Protein AF-A0A936MLE7-F1 (afdb_monomer_lite)

pLDDT: mean 77.62, std 16.73, range [38.31, 95.5]

Radius of gyration: 19.29 Å; chains: 1; bounding box: 48×54×41 Å

Foldseek 3Di:
DDDPPPPPPVLVVVLVVQVVVCVVPQQDQAEDEDDDWDDDPPDTDDPRVVVRVCQSVVDDSVVQGRWYWYDPVSCVVCPPFFDWDDDVHTITTDGTDDPPQPDDPNHRDDPPPCPVVVVVVVVVVVVCVVVVPPPPDD

Sequence (138 aa):
MPTNQVIPDQTSQLAYCALAIKALAPDRPMALTTGRGEIKGKLLVGAVIDRAANLVIECDVDEFRGRLVIDETSAHLLDGRFDIGRVGTVYTLKGARDAGLRTLLGKPTAFVGRDAELRGLENTCANASMNMWQPRFW

Structure (mmCIF, N/CA/C/O backbone):
data_AF-A0A936MLE7-F1
#
_entry.id   AF-A0A936MLE7-F1
#
loop_
_atom_site.group_PDB
_atom_site.id
_atom_site.type_symbol
_atom_site.label_atom_id
_atom_site.label_alt_id
_atom_site.label_comp_id
_atom_site.label_asym_id
_atom_site.label_entity_id
_atom_site.label_seq_id
_atom_site.pdbx_PDB_ins_code
_atom_site.Cartn_x
_atom_site.Cartn_y
_atom_site.Cartn_z
_atom_site.occupancy
_atom_site.B_iso_or_equiv
_atom_site.auth_seq_id
_atom_site.auth_comp_id
_atom_site.auth_asym_id
_atom_site.auth_atom_id
_atom_site.pdbx_PDB_model_num
ATOM 1 N N . MET A 1 1 ? -25.819 13.099 24.685 1.00 40.09 1 MET A N 1
ATOM 2 C CA . MET A 1 1 ? -25.027 11.851 24.651 1.00 40.09 1 MET A CA 1
ATOM 3 C C . MET A 1 1 ? -23.921 12.042 23.625 1.00 40.09 1 MET A C 1
ATOM 5 O O . MET A 1 1 ? -24.279 12.283 22.478 1.00 40.09 1 MET A O 1
ATOM 9 N N . PRO A 1 2 ? -22.624 12.044 23.977 1.00 42.38 2 PRO A N 1
ATOM 10 C CA . PRO A 1 2 ? -21.586 12.111 22.957 1.00 42.38 2 PRO A CA 1
ATOM 11 C C . PRO A 1 2 ? -21.586 10.788 22.178 1.00 42.38 2 PRO A C 1
ATOM 13 O O . PRO A 1 2 ? -21.405 9.716 22.751 1.00 42.38 2 PRO A O 1
ATOM 16 N N . THR A 1 3 ? -21.858 10.858 20.877 1.00 45.94 3 THR A N 1
ATOM 17 C CA . THR A 1 3 ? -21.672 9.752 19.932 1.00 45.94 3 THR A CA 1
ATOM 18 C C . THR A 1 3 ? -20.205 9.353 19.954 1.00 45.94 3 THR A C 1
ATOM 20 O O . THR A 1 3 ? -19.347 10.173 19.635 1.00 45.94 3 THR A O 1
ATOM 23 N N . ASN A 1 4 ? -19.923 8.109 20.342 1.00 47.47 4 ASN A N 1
ATOM 24 C CA . ASN A 1 4 ? -18.607 7.493 20.230 1.00 47.47 4 ASN A CA 1
ATOM 25 C C . ASN A 1 4 ? -18.206 7.465 18.745 1.00 47.47 4 ASN A C 1
ATOM 27 O O . ASN A 1 4 ? -18.542 6.525 18.025 1.00 47.47 4 ASN A O 1
ATOM 31 N N . GLN A 1 5 ? -17.581 8.538 18.257 1.00 50.91 5 GLN A N 1
ATOM 32 C CA . GLN A 1 5 ? -17.039 8.584 16.908 1.00 50.91 5 GLN A CA 1
ATOM 33 C C . GLN A 1 5 ? -15.829 7.659 16.884 1.00 50.91 5 GLN A C 1
ATOM 35 O O . GLN A 1 5 ? -14.749 8.005 17.356 1.00 50.91 5 GLN A O 1
ATOM 40 N N . VAL A 1 6 ? -16.034 6.453 16.360 1.00 54.62 6 VAL A N 1
ATOM 41 C CA . VAL A 1 6 ? -14.936 5.557 16.016 1.00 54.62 6 VAL A CA 1
ATOM 42 C C . VAL A 1 6 ? -14.147 6.264 14.922 1.00 54.62 6 VAL A C 1
A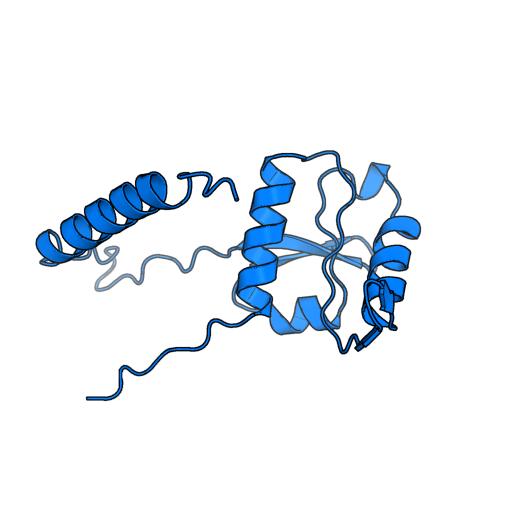TOM 44 O O . VAL A 1 6 ? -14.619 6.369 13.792 1.00 54.62 6 VAL A O 1
ATOM 47 N N . ILE A 1 7 ? -12.981 6.808 15.272 1.00 51.75 7 ILE A N 1
ATOM 48 C CA . ILE A 1 7 ? -12.044 7.361 14.295 1.00 51.75 7 ILE A CA 1
ATOM 49 C C . ILE A 1 7 ? -11.656 6.191 13.381 1.00 51.75 7 ILE A C 1
ATOM 51 O O . ILE A 1 7 ? -11.111 5.203 13.885 1.00 51.75 7 ILE A O 1
ATOM 55 N N . PRO A 1 8 ? -11.977 6.242 12.076 1.00 65.88 8 PRO A N 1
ATOM 56 C CA . PRO A 1 8 ? -11.622 5.170 11.164 1.00 65.88 8 PRO A CA 1
ATOM 57 C C . PRO A 1 8 ? -10.108 4.995 11.159 1.00 65.88 8 PRO A C 1
ATOM 59 O O . PRO A 1 8 ? -9.362 5.976 11.140 1.00 65.88 8 PRO A O 1
ATOM 62 N N . ASP A 1 9 ? -9.654 3.745 11.164 1.00 85.50 9 ASP A N 1
ATOM 63 C CA . ASP A 1 9 ? -8.245 3.448 10.942 1.00 85.50 9 ASP A CA 1
ATOM 64 C C . ASP A 1 9 ? -7.832 3.994 9.567 1.00 85.50 9 ASP A C 1
ATOM 66 O O . ASP A 1 9 ? -8.248 3.483 8.522 1.00 85.50 9 ASP A O 1
ATOM 70 N N . GLN A 1 10 ? -7.029 5.060 9.583 1.00 87.31 10 GLN A N 1
ATOM 71 C CA . GLN A 1 10 ? -6.629 5.791 8.383 1.00 87.31 10 GLN A CA 1
ATOM 72 C C . GLN A 1 10 ? -5.877 4.899 7.395 1.00 87.31 10 GLN A C 1
ATOM 74 O O . GLN A 1 10 ? -6.026 5.071 6.186 1.00 87.31 10 GLN A O 1
ATOM 79 N N . THR A 1 11 ? -5.124 3.915 7.891 1.00 90.25 11 THR A N 1
ATOM 80 C CA . THR A 1 11 ? -4.359 2.997 7.040 1.00 90.25 11 THR A CA 1
ATOM 81 C C . THR A 1 11 ? -5.293 2.066 6.277 1.00 90.25 11 THR A C 1
ATOM 83 O O . THR A 1 11 ? -5.171 1.924 5.061 1.00 90.25 11 THR A O 1
ATOM 86 N N . SER A 1 12 ? -6.296 1.504 6.963 1.00 91.31 12 SER A N 1
ATOM 87 C CA . SER A 1 12 ? -7.346 0.710 6.316 1.00 91.31 12 SER A CA 1
ATOM 88 C C . SER A 1 12 ? -8.115 1.533 5.279 1.00 91.31 12 SER A C 1
ATOM 90 O O . SER A 1 12 ? -8.355 1.056 4.171 1.00 91.31 12 SER A O 1
ATOM 92 N N . GLN A 1 13 ? -8.486 2.777 5.599 1.00 90.81 13 GLN A N 1
ATOM 93 C CA . GLN A 1 13 ? -9.214 3.632 4.659 1.00 90.81 13 GLN A CA 1
ATOM 94 C C . GLN A 1 13 ? -8.376 3.968 3.418 1.00 90.81 13 GLN A C 1
ATOM 96 O O . GLN A 1 13 ? -8.885 3.895 2.301 1.00 90.81 13 GLN A O 1
ATOM 101 N N . LEU A 1 14 ? -7.084 4.257 3.594 1.00 92.31 14 LEU A N 1
ATOM 102 C CA . LEU A 1 14 ? -6.147 4.457 2.490 1.00 92.31 14 LEU A CA 1
ATOM 103 C C . LEU A 1 14 ? -6.047 3.209 1.600 1.00 92.31 14 LEU A C 1
ATOM 105 O O . LEU A 1 14 ? -6.085 3.335 0.378 1.00 92.31 14 LEU A O 1
ATOM 109 N N . ALA A 1 15 ? -5.981 2.013 2.192 1.00 94.38 15 ALA A N 1
ATOM 110 C CA . ALA A 1 15 ? -5.937 0.750 1.457 1.00 94.38 15 ALA A CA 1
ATOM 111 C C . ALA A 1 15 ? -7.204 0.511 0.621 1.00 94.38 15 ALA A C 1
ATOM 113 O O . ALA A 1 15 ? -7.100 0.164 -0.556 1.00 94.38 15 ALA A O 1
ATOM 114 N N . TYR A 1 16 ? -8.394 0.760 1.178 1.00 93.50 16 TYR A N 1
ATOM 115 C CA . TYR A 1 16 ? -9.644 0.690 0.412 1.00 93.50 16 TYR A CA 1
ATOM 116 C C . TYR A 1 16 ? -9.672 1.693 -0.743 1.00 93.50 16 TYR A C 1
ATOM 118 O O . TYR A 1 16 ? -10.008 1.320 -1.867 1.00 93.50 16 TYR A O 1
ATOM 126 N N . CYS A 1 17 ? -9.277 2.945 -0.495 1.00 94.00 17 CYS A N 1
ATOM 127 C CA . CYS A 1 17 ? -9.190 3.962 -1.5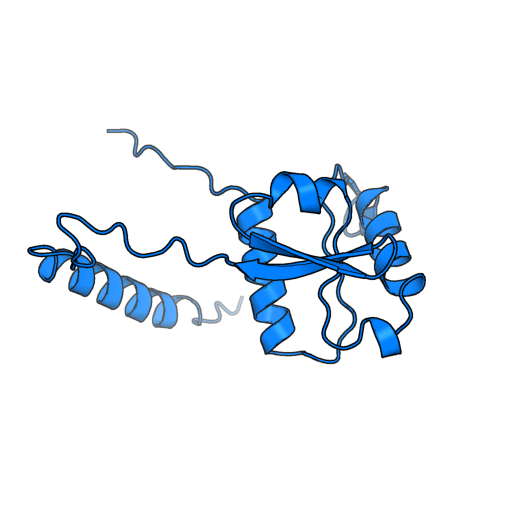40 1.00 94.00 17 CYS A CA 1
ATOM 128 C C . CYS A 1 17 ? -8.219 3.545 -2.651 1.00 94.00 17 CYS A C 1
ATOM 130 O O . CYS A 1 17 ? -8.561 3.627 -3.828 1.00 94.00 17 CYS A O 1
ATOM 132 N N . ALA A 1 18 ? -7.033 3.050 -2.298 1.00 93.88 18 ALA A N 1
ATOM 133 C CA . ALA A 1 18 ? -6.040 2.607 -3.269 1.00 93.88 18 ALA A CA 1
ATOM 134 C C . ALA A 1 18 ? -6.541 1.418 -4.108 1.00 93.88 18 ALA A C 1
ATOM 136 O O . ALA A 1 18 ? -6.368 1.410 -5.325 1.00 93.88 18 ALA A O 1
ATOM 137 N N . LEU A 1 19 ? -7.234 0.451 -3.494 1.00 94.00 19 LEU A N 1
ATOM 138 C CA . LEU A 1 19 ? -7.870 -0.659 -4.213 1.00 94.00 19 LEU A CA 1
ATOM 139 C C . LEU A 1 19 ? -8.965 -0.178 -5.175 1.00 94.00 19 LEU A C 1
ATOM 141 O O . LEU A 1 19 ? -9.043 -0.665 -6.303 1.00 94.00 19 LEU A O 1
ATOM 145 N N . ALA A 1 20 ? -9.774 0.802 -4.765 1.00 93.44 20 ALA A N 1
ATOM 146 C CA . ALA A 1 20 ? -10.791 1.397 -5.626 1.00 93.44 20 ALA A CA 1
ATOM 147 C C . ALA A 1 20 ? -10.168 2.129 -6.828 1.00 93.44 20 ALA A C 1
ATOM 149 O O . ALA A 1 20 ? -10.609 1.937 -7.960 1.00 93.44 20 ALA A O 1
ATOM 150 N N . ILE A 1 21 ? -9.103 2.911 -6.616 1.00 93.00 21 ILE A N 1
ATOM 151 C CA . ILE A 1 21 ? -8.380 3.583 -7.709 1.00 93.00 21 ILE A CA 1
ATOM 152 C C . ILE A 1 21 ? -7.751 2.543 -8.644 1.00 93.00 21 ILE A C 1
ATOM 154 O O . ILE A 1 21 ? -7.839 2.678 -9.862 1.00 93.00 21 ILE A O 1
ATOM 158 N N . LYS A 1 22 ? -7.165 1.475 -8.095 1.00 92.31 22 LYS A N 1
ATOM 159 C CA . LYS A 1 22 ? -6.585 0.381 -8.879 1.00 92.31 22 LYS A CA 1
ATOM 160 C C . LYS A 1 22 ? -7.617 -0.316 -9.768 1.00 92.31 22 LYS A C 1
ATOM 162 O O . LYS A 1 22 ? -7.287 -0.674 -10.892 1.00 92.31 22 LYS A O 1
ATOM 167 N N . ALA A 1 23 ? -8.858 -0.474 -9.308 1.00 91.12 23 ALA A N 1
ATOM 168 C CA . ALA A 1 23 ? -9.932 -1.028 -10.134 1.00 91.12 23 ALA A CA 1
ATOM 169 C C . ALA A 1 23 ? -10.271 -0.137 -11.346 1.00 91.12 23 ALA A C 1
ATOM 171 O O . ALA A 1 23 ? -10.655 -0.650 -12.394 1.00 91.12 23 ALA A O 1
ATOM 172 N N . LEU A 1 24 ? -10.102 1.184 -11.221 1.00 92.56 24 LEU A N 1
ATOM 173 C CA . LEU A 1 24 ? -10.336 2.153 -12.300 1.00 92.56 24 LEU A CA 1
ATOM 174 C C . LEU A 1 24 ? -9.126 2.325 -13.230 1.00 92.56 24 LEU A C 1
ATOM 176 O O . LEU A 1 24 ? -9.287 2.724 -14.382 1.00 92.56 24 LEU A O 1
ATOM 180 N N . ALA A 1 25 ? -7.918 2.054 -12.737 1.00 89.69 25 ALA A N 1
ATOM 181 C CA . ALA A 1 25 ? -6.669 2.222 -13.471 1.00 89.69 25 ALA A CA 1
ATOM 182 C C . ALA A 1 25 ? -5.724 1.026 -13.231 1.00 89.69 25 ALA A C 1
ATOM 184 O O . ALA A 1 25 ? -4.693 1.184 -12.571 1.00 89.69 25 ALA A O 1
ATOM 185 N N . PRO A 1 26 ? -6.055 -0.170 -13.754 1.00 87.06 26 PRO A N 1
ATOM 186 C CA . PRO A 1 26 ? -5.339 -1.405 -13.430 1.00 87.06 26 PRO A CA 1
ATOM 187 C C . PRO A 1 26 ? -3.881 -1.396 -13.898 1.00 87.06 26 PRO A C 1
ATOM 189 O O . PRO A 1 26 ? -3.022 -1.923 -13.205 1.00 87.06 26 PRO A O 1
ATOM 192 N N . ASP A 1 27 ? -3.565 -0.747 -15.018 1.00 86.00 27 ASP A N 1
ATOM 193 C CA . ASP A 1 27 ? -2.200 -0.716 -15.564 1.00 86.00 27 ASP A CA 1
ATOM 194 C C . ASP A 1 27 ? -1.335 0.427 -15.006 1.00 86.00 27 ASP A C 1
ATOM 196 O O . ASP A 1 27 ? -0.207 0.635 -15.454 1.00 86.00 27 ASP A O 1
ATOM 200 N N . ARG A 1 28 ? -1.851 1.214 -14.051 1.00 86.81 28 ARG A N 1
ATOM 201 C CA . ARG A 1 28 ? -1.098 2.317 -13.441 1.00 86.81 28 ARG A CA 1
ATOM 202 C C . ARG A 1 28 ? -0.221 1.779 -12.302 1.00 86.81 28 ARG A C 1
ATOM 204 O O . ARG A 1 28 ? -0.768 1.187 -11.369 1.00 86.81 28 ARG A O 1
ATOM 211 N N . PRO A 1 29 ? 1.099 2.039 -12.308 1.00 87.38 29 PRO A N 1
ATOM 212 C CA . PRO A 1 29 ? 1.937 1.772 -11.146 1.00 87.38 29 PRO A CA 1
ATOM 213 C C . PRO A 1 29 ? 1.404 2.530 -9.930 1.00 87.38 29 PRO A C 1
ATOM 215 O O . PRO A 1 29 ? 1.107 3.725 -10.017 1.00 87.38 29 PRO A O 1
ATOM 218 N N . MET A 1 30 ? 1.263 1.839 -8.803 1.00 91.62 30 MET A N 1
ATOM 219 C CA . MET A 1 30 ? 0.724 2.429 -7.584 1.00 91.62 30 MET A CA 1
ATOM 220 C C . MET A 1 30 ? 1.461 1.886 -6.367 1.00 91.62 30 MET A C 1
ATOM 222 O O . MET A 1 30 ? 1.633 0.673 -6.230 1.00 91.62 30 MET A O 1
ATOM 226 N N . ALA A 1 31 ? 1.848 2.794 -5.473 1.00 93.44 31 ALA A N 1
ATOM 227 C CA . ALA A 1 31 ? 2.425 2.468 -4.180 1.00 93.44 31 ALA A CA 1
ATOM 228 C C . ALA A 1 31 ? 1.607 3.094 -3.045 1.00 93.44 31 ALA A C 1
ATOM 230 O O . ALA A 1 31 ? 1.071 4.194 -3.188 1.00 93.44 31 ALA A O 1
ATOM 231 N N . LEU A 1 32 ? 1.534 2.398 -1.913 1.00 93.75 32 LEU A N 1
ATOM 232 C CA . LEU A 1 32 ? 0.936 2.884 -0.674 1.00 93.75 32 LEU A CA 1
ATOM 233 C C . LEU A 1 32 ? 1.981 2.821 0.439 1.00 93.75 32 LEU A C 1
ATOM 235 O O . LEU A 1 32 ? 2.558 1.770 0.719 1.00 93.75 32 LEU A O 1
ATOM 239 N N . THR A 1 33 ? 2.208 3.962 1.080 1.00 93.44 33 THR A N 1
ATOM 240 C CA . THR A 1 33 ? 3.117 4.089 2.219 1.00 93.44 33 THR A CA 1
ATOM 241 C C . THR A 1 33 ? 2.429 4.802 3.373 1.00 93.44 33 THR A C 1
ATOM 243 O O . THR A 1 33 ? 1.506 5.598 3.189 1.00 93.44 33 THR A O 1
ATOM 246 N N . THR A 1 34 ? 2.896 4.520 4.584 1.00 89.88 34 THR A N 1
ATOM 247 C CA . THR A 1 34 ? 2.455 5.178 5.811 1.00 89.88 34 THR A CA 1
ATOM 248 C C . THR A 1 34 ? 3.672 5.709 6.547 1.00 89.88 34 THR A C 1
ATOM 250 O O . THR A 1 34 ? 4.727 5.081 6.607 1.00 89.88 34 THR A O 1
ATOM 253 N N . GLY A 1 35 ? 3.560 6.921 7.076 1.00 85.00 35 GLY A N 1
ATOM 254 C CA . GLY A 1 35 ? 4.690 7.593 7.695 1.00 85.00 35 GLY A CA 1
ATOM 255 C C . GLY A 1 35 ? 4.369 9.031 8.059 1.00 85.00 35 GLY A C 1
ATOM 256 O O . GLY A 1 35 ? 3.280 9.535 7.793 1.00 85.00 35 GLY A O 1
ATOM 257 N N . ARG A 1 36 ? 5.337 9.706 8.678 1.00 75.44 36 ARG A N 1
ATOM 258 C CA . ARG A 1 36 ? 5.233 11.136 8.970 1.00 75.44 36 ARG A CA 1
ATOM 259 C C . ARG A 1 36 ? 5.605 11.928 7.719 1.00 75.44 36 ARG A C 1
ATOM 261 O O . ARG A 1 36 ? 6.698 11.758 7.183 1.00 75.44 36 ARG A O 1
ATOM 268 N N . GLY A 1 37 ? 4.697 12.785 7.277 1.00 74.62 37 GLY A N 1
ATOM 269 C CA . GLY A 1 37 ? 4.947 13.795 6.256 1.00 74.62 37 GLY A CA 1
ATOM 270 C C . GLY A 1 37 ? 4.662 15.176 6.828 1.00 74.62 37 GLY A C 1
ATOM 271 O O . GLY A 1 37 ? 3.772 15.323 7.667 1.00 74.62 37 GLY A O 1
ATOM 272 N N . GLU A 1 38 ? 5.410 16.180 6.384 1.00 73.81 38 GLU A N 1
ATOM 273 C CA . GLU A 1 38 ? 5.096 17.575 6.673 1.00 73.81 38 GLU A CA 1
ATOM 274 C C . GLU A 1 38 ? 4.495 18.224 5.430 1.00 73.81 38 GLU A C 1
ATOM 276 O O . GLU A 1 38 ? 4.979 18.062 4.307 1.00 73.81 38 GLU A O 1
ATOM 281 N N . ILE A 1 39 ? 3.433 18.996 5.638 1.00 75.75 39 ILE A N 1
ATOM 282 C CA . ILE A 1 39 ? 2.876 19.846 4.591 1.00 75.75 39 ILE A CA 1
ATOM 283 C C . ILE A 1 39 ? 3.548 21.210 4.725 1.00 75.75 39 ILE A C 1
ATOM 285 O O . ILE A 1 39 ? 3.241 21.973 5.641 1.00 75.75 39 ILE A O 1
ATOM 289 N N . LYS A 1 40 ? 4.477 21.528 3.818 1.00 74.75 40 LYS A N 1
ATOM 290 C CA . LYS A 1 40 ? 5.092 22.860 3.737 1.00 74.75 40 LYS A CA 1
ATOM 291 C C . LYS A 1 40 ? 4.422 23.651 2.617 1.00 74.75 40 LYS A C 1
ATOM 293 O O . LYS A 1 40 ? 4.770 23.538 1.443 1.00 74.75 40 LYS A O 1
ATOM 298 N N . GLY A 1 41 ? 3.423 24.454 2.986 1.00 81.06 41 GLY A N 1
ATOM 299 C CA . GLY A 1 41 ? 2.615 25.214 2.030 1.00 81.06 41 GLY A CA 1
ATOM 300 C C . GLY A 1 41 ? 1.745 24.291 1.172 1.00 81.06 41 GLY A C 1
ATOM 301 O O . GLY A 1 41 ? 0.844 23.644 1.693 1.00 81.06 41 GLY A O 1
ATOM 302 N N . LYS A 1 42 ? 2.005 24.234 -0.142 1.00 73.38 42 LYS A N 1
ATOM 303 C CA . LYS A 1 42 ? 1.309 23.333 -1.086 1.00 73.38 42 LYS A CA 1
ATOM 304 C C . LYS A 1 42 ? 2.095 22.062 -1.418 1.00 73.38 42 LYS A C 1
ATOM 306 O O . LYS A 1 42 ? 1.590 21.225 -2.160 1.00 73.38 42 LYS A O 1
ATOM 311 N N . LEU A 1 43 ? 3.325 21.934 -0.920 1.00 66.56 43 LEU A N 1
ATOM 312 C CA . LEU A 1 43 ? 4.185 20.803 -1.235 1.00 66.56 43 LEU A CA 1
ATOM 313 C C . LEU A 1 43 ? 4.171 19.802 -0.079 1.00 66.56 43 LEU A C 1
ATOM 315 O O . LEU A 1 43 ? 4.427 20.155 1.076 1.00 66.56 43 LEU A O 1
ATOM 319 N N . LEU A 1 44 ? 3.868 18.550 -0.410 1.00 66.38 44 LEU A N 1
ATOM 320 C CA . LEU A 1 44 ? 4.064 17.416 0.482 1.00 66.38 44 LEU A CA 1
ATOM 321 C C . LEU A 1 44 ? 5.554 17.086 0.467 1.00 66.38 44 LEU A C 1
ATOM 323 O O . LEU A 1 44 ? 6.087 16.718 -0.577 1.00 66.38 44 LEU A O 1
ATOM 327 N N . VAL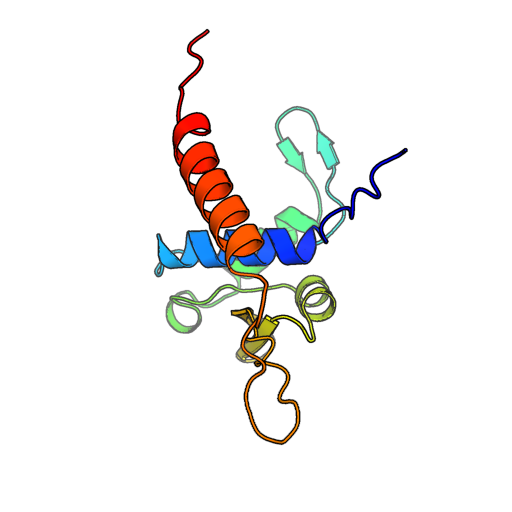 A 1 45 ? 6.231 17.257 1.601 1.00 72.69 45 VAL A N 1
ATOM 328 C CA . VAL A 1 45 ? 7.668 16.994 1.713 1.00 72.69 45 VAL A CA 1
ATOM 329 C C . VAL A 1 45 ? 7.900 16.030 2.865 1.00 72.69 45 VAL A C 1
ATOM 331 O O . VAL A 1 45 ? 7.392 16.218 3.971 1.00 72.69 45 VAL A O 1
ATOM 334 N N . GLY A 1 46 ? 8.686 14.989 2.611 1.00 78.69 46 GLY A N 1
ATOM 335 C CA . GLY A 1 46 ? 9.130 14.079 3.653 1.00 78.69 46 GLY A CA 1
ATOM 336 C C . GLY A 1 46 ? 9.397 12.670 3.152 1.00 78.69 46 GLY A C 1
ATOM 337 O O . GLY A 1 46 ? 8.934 12.264 2.087 1.00 78.69 46 GLY A O 1
ATOM 338 N N . ALA A 1 47 ? 10.075 11.906 4.006 1.00 82.75 47 ALA A N 1
ATOM 339 C CA . ALA A 1 47 ? 10.557 10.559 3.714 1.00 82.75 47 ALA A CA 1
ATOM 340 C C . ALA A 1 47 ? 9.462 9.577 3.256 1.00 82.75 47 ALA A C 1
ATOM 342 O O . ALA A 1 47 ? 9.769 8.571 2.623 1.00 82.75 47 ALA A O 1
ATOM 343 N N . VAL A 1 48 ? 8.188 9.840 3.574 1.00 87.69 48 VAL A N 1
ATOM 344 C CA . VAL A 1 48 ? 7.053 9.009 3.139 1.00 87.69 48 VAL A CA 1
ATOM 345 C C . VAL A 1 48 ? 6.769 9.135 1.636 1.00 87.69 48 VAL A C 1
ATOM 347 O O . VAL A 1 48 ? 6.436 8.134 1.002 1.00 87.69 48 VAL A O 1
ATOM 350 N N . ILE A 1 49 ? 6.950 10.333 1.062 1.00 86.25 49 ILE A N 1
ATOM 351 C CA . ILE A 1 49 ? 6.774 10.589 -0.374 1.00 86.25 49 ILE A CA 1
ATOM 352 C C . ILE A 1 49 ? 7.957 10.016 -1.148 1.00 86.25 49 ILE A C 1
ATOM 354 O O . ILE A 1 49 ? 7.743 9.298 -2.120 1.00 86.25 49 ILE A O 1
ATOM 358 N N . ASP A 1 50 ? 9.184 10.251 -0.674 1.00 88.06 50 ASP A N 1
ATOM 359 C CA . ASP A 1 50 ? 10.392 9.693 -1.297 1.00 88.06 50 ASP A CA 1
ATOM 360 C C . ASP A 1 50 ? 10.335 8.162 -1.324 1.00 88.06 50 ASP A C 1
ATOM 362 O O . ASP A 1 50 ? 10.605 7.534 -2.343 1.00 88.06 50 ASP A O 1
ATOM 366 N N . ARG A 1 51 ? 9.879 7.545 -0.227 1.00 89.00 51 ARG A N 1
ATOM 367 C CA . ARG A 1 51 ? 9.667 6.096 -0.158 1.00 89.00 51 ARG A CA 1
ATOM 368 C C . ARG A 1 51 ? 8.605 5.609 -1.141 1.00 89.00 51 ARG A C 1
ATOM 370 O O . ARG A 1 51 ? 8.798 4.567 -1.755 1.00 89.00 51 ARG A O 1
ATOM 377 N N . ALA A 1 52 ? 7.497 6.336 -1.291 1.00 90.31 52 ALA A N 1
ATOM 378 C CA . ALA A 1 52 ? 6.462 5.980 -2.259 1.00 90.31 52 ALA A CA 1
ATOM 379 C C . ALA A 1 52 ? 6.988 6.070 -3.699 1.00 90.31 52 ALA A C 1
ATOM 381 O O . ALA A 1 52 ? 6.735 5.168 -4.495 1.00 90.31 52 ALA A O 1
ATOM 382 N N . ALA A 1 53 ? 7.750 7.120 -4.018 1.00 89.56 53 ALA A N 1
ATOM 383 C CA . ALA A 1 53 ? 8.382 7.278 -5.323 1.00 89.56 53 ALA A CA 1
ATOM 384 C C . ALA A 1 53 ? 9.379 6.146 -5.598 1.00 89.56 53 ALA A C 1
ATOM 386 O O . ALA A 1 53 ? 9.288 5.503 -6.642 1.00 89.56 53 ALA A O 1
ATOM 387 N N . ASN A 1 54 ? 10.261 5.843 -4.641 1.00 89.50 54 ASN A N 1
ATOM 388 C CA . ASN A 1 54 ? 11.233 4.760 -4.775 1.00 89.50 54 ASN A CA 1
ATOM 389 C C . ASN A 1 54 ? 10.549 3.405 -4.963 1.00 89.50 54 ASN A C 1
ATOM 391 O O . ASN A 1 54 ? 10.948 2.661 -5.845 1.00 89.50 54 ASN A O 1
ATOM 395 N N . LEU A 1 55 ? 9.463 3.112 -4.238 1.00 88.31 55 LEU A N 1
ATOM 396 C CA . LEU A 1 55 ? 8.710 1.870 -4.450 1.00 88.31 55 LEU A CA 1
ATOM 397 C C . LEU A 1 55 ? 8.161 1.739 -5.872 1.00 88.31 55 LEU A C 1
ATOM 399 O O . LEU A 1 55 ? 8.141 0.638 -6.407 1.00 88.31 55 LEU A O 1
ATOM 403 N N . VAL A 1 56 ? 7.708 2.833 -6.486 1.00 87.38 56 VAL A N 1
ATOM 404 C CA . VAL A 1 56 ? 7.219 2.802 -7.873 1.00 87.38 56 VAL A CA 1
ATOM 405 C C . VAL A 1 56 ? 8.372 2.684 -8.873 1.00 87.38 56 VAL A C 1
ATOM 407 O O . VAL A 1 56 ? 8.218 1.997 -9.876 1.00 87.38 56 VAL A O 1
ATOM 410 N N . ILE A 1 57 ? 9.503 3.346 -8.614 1.00 86.56 57 ILE A N 1
ATOM 411 C CA . ILE A 1 57 ? 10.667 3.385 -9.516 1.00 86.56 57 ILE A CA 1
ATOM 412 C C . ILE A 1 57 ? 11.464 2.075 -9.480 1.00 86.56 57 ILE A C 1
ATOM 414 O O . ILE A 1 57 ? 11.928 1.615 -10.518 1.00 86.56 57 ILE A O 1
ATOM 418 N N . GLU A 1 58 ? 11.648 1.490 -8.296 1.00 82.69 58 GLU A N 1
ATOM 419 C CA . GLU A 1 58 ? 12.441 0.271 -8.095 1.00 82.69 58 GLU A CA 1
ATOM 420 C C . GLU A 1 58 ? 11.694 -0.997 -8.523 1.00 82.69 58 GLU A C 1
ATOM 422 O O . GLU A 1 58 ? 12.322 -2.029 -8.760 1.00 82.69 58 GLU A O 1
ATOM 427 N N . CYS A 1 59 ? 10.365 -0.941 -8.628 1.00 79.81 59 CYS A N 1
ATOM 428 C CA . CYS A 1 59 ? 9.580 -2.066 -9.113 1.00 79.81 59 CYS A CA 1
ATOM 429 C C . CYS A 1 59 ? 9.649 -2.155 -10.638 1.00 79.81 59 CYS A C 1
ATOM 431 O O . CYS A 1 59 ? 9.318 -1.202 -11.344 1.00 79.81 59 CYS A O 1
ATOM 433 N N . ASP A 1 60 ? 10.002 -3.336 -11.144 1.00 81.69 60 ASP A N 1
ATOM 434 C CA . ASP A 1 60 ? 9.883 -3.638 -12.565 1.00 81.69 60 ASP A CA 1
ATOM 435 C C . ASP A 1 60 ? 8.415 -3.491 -12.999 1.00 81.69 60 ASP A C 1
ATOM 437 O O . ASP A 1 60 ? 7.510 -4.158 -12.488 1.00 81.69 60 ASP A O 1
ATOM 441 N N . VAL A 1 61 ? 8.172 -2.578 -13.937 1.00 75.06 61 VAL A N 1
ATOM 442 C CA . VAL A 1 61 ? 6.826 -2.199 -14.374 1.00 75.06 61 VAL A CA 1
ATOM 443 C C . VAL A 1 61 ? 6.066 -3.386 -14.969 1.00 75.06 61 VAL A C 1
ATOM 445 O O . VAL A 1 61 ? 4.840 -3.424 -14.865 1.00 75.06 61 VAL A O 1
ATOM 448 N N . ASP A 1 62 ? 6.761 -4.359 -15.562 1.00 81.44 62 ASP A N 1
ATOM 449 C CA . ASP A 1 62 ? 6.139 -5.547 -16.144 1.00 81.44 62 ASP A CA 1
ATOM 450 C C . ASP A 1 62 ? 5.871 -6.630 -15.089 1.00 81.44 62 ASP A C 1
ATOM 452 O O . ASP A 1 62 ? 4.785 -7.214 -15.083 1.00 81.44 62 ASP A O 1
ATOM 456 N N . GLU A 1 63 ? 6.784 -6.850 -14.136 1.00 82.75 63 GLU A N 1
ATOM 457 C CA . GLU A 1 63 ? 6.574 -7.805 -13.030 1.00 82.75 63 GLU A CA 1
ATOM 458 C C . GLU A 1 63 ? 5.469 -7.336 -12.059 1.00 82.75 63 GLU A C 1
ATOM 460 O O . GLU A 1 63 ? 4.665 -8.129 -11.537 1.00 82.75 63 GLU A O 1
ATOM 465 N N . PHE A 1 64 ? 5.396 -6.019 -11.849 1.00 81.44 64 PHE A N 1
ATOM 466 C CA . PHE A 1 64 ? 4.462 -5.367 -10.936 1.00 81.44 64 PHE A CA 1
ATOM 467 C C . PHE A 1 64 ? 3.261 -4.722 -11.633 1.00 81.44 64 PHE A C 1
ATOM 469 O O . PHE A 1 64 ? 2.453 -4.057 -10.974 1.00 81.44 64 PHE A O 1
ATOM 476 N N . ARG A 1 65 ? 3.067 -4.972 -12.934 1.00 84.31 65 ARG A N 1
ATOM 477 C CA . ARG A 1 65 ? 1.877 -4.516 -13.660 1.00 84.31 65 ARG A CA 1
ATOM 478 C C . ARG A 1 65 ? 0.612 -5.015 -12.964 1.00 84.31 65 ARG A C 1
ATOM 480 O O . ARG A 1 65 ? 0.495 -6.190 -12.614 1.00 84.31 65 ARG A O 1
ATOM 487 N N . GLY A 1 66 ? -0.346 -4.122 -12.724 1.00 84.19 66 GLY A N 1
ATOM 488 C CA . GLY A 1 66 ? -1.573 -4.502 -12.024 1.00 84.19 66 GLY A CA 1
ATOM 489 C C . GLY A 1 66 ? -1.384 -4.826 -10.546 1.00 84.19 66 GLY A C 1
ATOM 490 O O . GLY A 1 66 ? -2.284 -5.403 -9.930 1.00 84.19 66 GLY A O 1
ATOM 491 N N . ARG A 1 67 ? -0.252 -4.470 -9.927 1.00 90.31 67 ARG A N 1
ATOM 492 C CA . ARG A 1 67 ? -0.009 -4.659 -8.491 1.00 90.31 67 ARG A CA 1
ATOM 493 C C . ARG A 1 67 ? -0.054 -3.325 -7.753 1.00 90.31 67 ARG A C 1
ATOM 495 O O . ARG A 1 67 ? 0.311 -2.286 -8.281 1.00 90.31 67 ARG A O 1
ATOM 502 N N . LEU A 1 68 ? -0.553 -3.378 -6.519 1.00 94.31 68 LEU A N 1
ATOM 503 C CA . LEU A 1 68 ? -0.488 -2.254 -5.590 1.00 94.31 68 LEU A CA 1
ATOM 504 C C . LEU A 1 68 ? 0.650 -2.559 -4.629 1.00 94.31 68 LEU A C 1
ATOM 506 O O . LEU A 1 68 ? 0.532 -3.485 -3.829 1.00 94.31 68 LEU A O 1
ATOM 510 N N . VAL A 1 69 ? 1.762 -1.855 -4.771 1.00 95.25 69 VAL A N 1
ATOM 511 C CA . VAL A 1 69 ? 2.967 -2.081 -3.973 1.00 95.25 69 VAL A CA 1
ATOM 512 C C . VAL A 1 69 ? 2.823 -1.370 -2.632 1.00 95.25 69 VAL A C 1
ATOM 514 O O . VAL A 1 69 ? 2.251 -0.284 -2.569 1.00 95.25 69 VAL A O 1
ATOM 517 N N . ILE A 1 70 ? 3.307 -1.967 -1.547 1.00 95.12 70 ILE A N 1
ATOM 518 C CA . ILE A 1 70 ? 3.250 -1.350 -0.217 1.00 95.12 70 ILE A CA 1
ATOM 519 C C . ILE A 1 70 ? 4.604 -1.432 0.483 1.00 95.12 70 ILE A C 1
ATOM 521 O O . ILE A 1 70 ? 5.358 -2.383 0.270 1.00 95.12 70 ILE A O 1
ATOM 525 N N . ASP A 1 71 ? 4.916 -0.445 1.324 1.00 93.31 71 ASP A N 1
ATOM 526 C CA . ASP A 1 71 ? 6.093 -0.542 2.187 1.00 93.31 71 ASP A CA 1
ATOM 527 C C . ASP A 1 71 ? 5.856 -1.506 3.356 1.00 93.31 71 ASP A C 1
ATOM 529 O O . ASP A 1 71 ? 4.724 -1.842 3.707 1.00 93.31 71 ASP A O 1
ATOM 533 N N . GLU A 1 72 ? 6.944 -1.952 3.978 1.00 93.12 72 GLU A N 1
ATOM 534 C CA . GLU A 1 72 ? 6.889 -2.890 5.100 1.00 93.12 72 GLU A CA 1
ATOM 535 C C . GLU A 1 72 ? 6.052 -2.355 6.273 1.00 93.12 72 GLU A C 1
ATOM 537 O O . GLU A 1 72 ? 5.292 -3.101 6.889 1.00 93.12 72 GLU A O 1
ATOM 542 N N . THR A 1 73 ? 6.145 -1.055 6.572 1.00 93.44 73 THR A N 1
ATOM 543 C CA . THR A 1 73 ? 5.350 -0.438 7.643 1.00 93.44 73 THR A CA 1
ATOM 544 C C . THR A 1 73 ? 3.854 -0.548 7.351 1.00 93.44 73 THR A C 1
ATOM 546 O O . THR A 1 73 ? 3.094 -0.991 8.213 1.00 93.44 73 THR A O 1
ATOM 549 N N . SER A 1 74 ? 3.429 -0.231 6.127 1.00 93.75 74 SER A N 1
ATOM 550 C CA . SER A 1 74 ? 2.025 -0.363 5.728 1.00 93.75 74 SER A CA 1
ATOM 551 C C . SER A 1 74 ? 1.577 -1.821 5.670 1.00 93.75 74 SER A C 1
ATOM 553 O O . SER A 1 74 ? 0.450 -2.116 6.056 1.00 93.75 74 SER A O 1
ATOM 555 N N . ALA A 1 75 ? 2.447 -2.743 5.244 1.00 94.69 75 ALA A N 1
ATOM 556 C CA . ALA A 1 75 ? 2.147 -4.172 5.249 1.00 94.69 75 ALA A CA 1
ATOM 557 C C . ALA A 1 75 ? 1.799 -4.667 6.658 1.00 94.69 75 ALA A C 1
ATOM 559 O O . ALA A 1 75 ? 0.770 -5.308 6.850 1.00 94.69 75 ALA A O 1
ATOM 560 N N . HIS A 1 76 ? 2.601 -4.301 7.659 1.00 93.25 76 HIS A N 1
ATOM 561 C CA . HIS A 1 76 ? 2.338 -4.685 9.044 1.00 93.25 76 HIS A CA 1
ATOM 562 C C . HIS A 1 76 ? 1.076 -4.032 9.624 1.00 93.25 76 HIS A C 1
ATOM 564 O O . HIS A 1 76 ? 0.347 -4.678 10.371 1.00 93.25 76 HIS A O 1
ATOM 570 N N . LEU A 1 77 ? 0.779 -2.777 9.271 1.00 93.31 77 LEU A N 1
ATOM 571 C CA . LEU A 1 77 ? -0.447 -2.104 9.722 1.00 93.31 77 LEU A CA 1
ATOM 572 C C . LEU A 1 77 ? -1.723 -2.702 9.108 1.00 93.31 77 LEU A C 1
ATOM 574 O O . LEU A 1 77 ? -2.785 -2.650 9.726 1.00 93.31 77 LEU A O 1
ATOM 578 N N . LEU A 1 78 ? -1.626 -3.252 7.896 1.00 93.00 78 LEU A N 1
ATOM 579 C CA . LEU A 1 78 ? -2.747 -3.850 7.167 1.00 93.00 78 LEU A CA 1
ATOM 580 C C . LEU A 1 78 ? -2.906 -5.356 7.425 1.0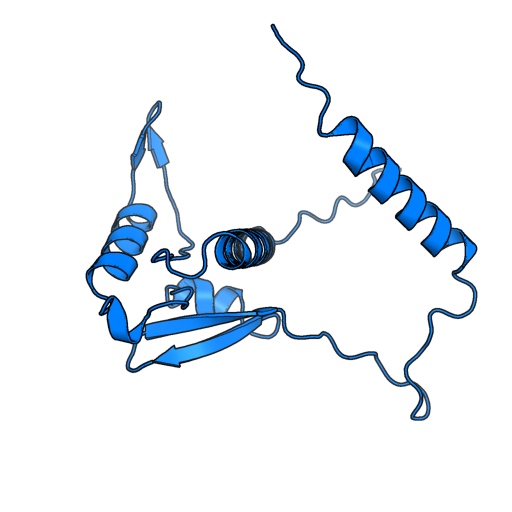0 93.00 78 LEU A C 1
ATOM 582 O O . LEU A 1 78 ? -3.891 -5.953 6.968 1.00 93.00 78 LEU A O 1
ATOM 586 N N . ASP A 1 79 ? -1.965 -5.976 8.141 1.00 86.06 79 ASP A N 1
ATOM 587 C CA . ASP A 1 79 ? -1.994 -7.411 8.401 1.00 86.06 79 ASP A CA 1
ATOM 588 C C . ASP A 1 79 ? -3.274 -7.829 9.150 1.00 86.06 79 ASP A C 1
ATOM 590 O O . ASP A 1 79 ? -3.893 -7.076 9.906 1.00 86.06 79 ASP A O 1
ATOM 594 N N . GLY A 1 80 ? -3.741 -9.042 8.864 1.00 86.06 80 GLY A N 1
ATOM 595 C CA . GLY A 1 80 ? -4.980 -9.599 9.404 1.00 86.06 80 GLY A CA 1
ATOM 596 C C . GLY A 1 80 ? -6.270 -9.112 8.731 1.00 86.06 80 GLY A C 1
ATOM 597 O O . GLY A 1 80 ? -7.232 -9.878 8.694 1.00 86.06 80 GLY A O 1
ATOM 598 N N . ARG A 1 81 ? -6.307 -7.903 8.151 1.00 87.38 81 ARG A N 1
ATOM 599 C CA . ARG A 1 81 ? -7.510 -7.325 7.502 1.00 87.38 81 ARG A CA 1
ATOM 600 C C . ARG A 1 81 ? -7.466 -7.342 5.980 1.00 87.38 81 ARG A C 1
ATOM 602 O O . ARG A 1 81 ? -8.511 -7.317 5.334 1.00 87.38 81 ARG A O 1
ATOM 609 N N . PHE A 1 82 ? -6.272 -7.389 5.409 1.00 93.75 82 PHE A N 1
ATOM 610 C CA . PHE A 1 82 ? -6.064 -7.355 3.968 1.00 93.75 82 PHE A CA 1
ATOM 611 C C . PHE A 1 82 ? -5.275 -8.576 3.490 1.00 93.75 82 PHE A C 1
ATOM 613 O O . PHE A 1 82 ? -4.535 -9.211 4.244 1.00 93.75 82 PHE A O 1
ATOM 620 N N . ASP A 1 83 ? -5.483 -8.961 2.232 1.00 94.75 83 ASP A N 1
ATOM 621 C CA . ASP A 1 83 ? -4.678 -9.980 1.569 1.00 94.75 83 ASP A CA 1
ATOM 622 C C . ASP A 1 83 ? -3.398 -9.321 1.052 1.00 94.75 83 ASP A C 1
ATOM 624 O O . ASP A 1 83 ? -3.411 -8.527 0.104 1.00 94.75 83 ASP A O 1
ATOM 628 N N . ILE A 1 84 ? -2.298 -9.633 1.731 1.00 95.12 84 ILE A N 1
ATOM 629 C CA . ILE A 1 84 ? -0.968 -9.114 1.447 1.00 95.12 84 ILE A CA 1
ATOM 630 C C . ILE A 1 84 ? -0.160 -10.248 0.823 1.00 95.12 84 ILE A C 1
ATOM 632 O O . ILE A 1 84 ? 0.076 -11.289 1.434 1.00 95.12 84 ILE A O 1
ATOM 636 N N . GLY A 1 85 ? 0.256 -10.046 -0.423 1.00 93.69 85 GLY A N 1
ATOM 637 C CA . GLY A 1 85 ? 1.211 -10.896 -1.115 1.00 93.69 85 GLY A CA 1
ATOM 638 C C . GLY A 1 85 ? 2.631 -10.354 -1.038 1.00 93.69 85 GLY A C 1
ATOM 639 O O . GLY A 1 85 ? 2.879 -9.242 -0.571 1.00 93.69 85 GLY A O 1
ATOM 640 N N . ARG A 1 86 ? 3.564 -11.119 -1.601 1.00 91.12 86 ARG A N 1
ATOM 641 C CA . ARG A 1 86 ? 4.963 -10.725 -1.737 1.00 91.12 86 ARG A CA 1
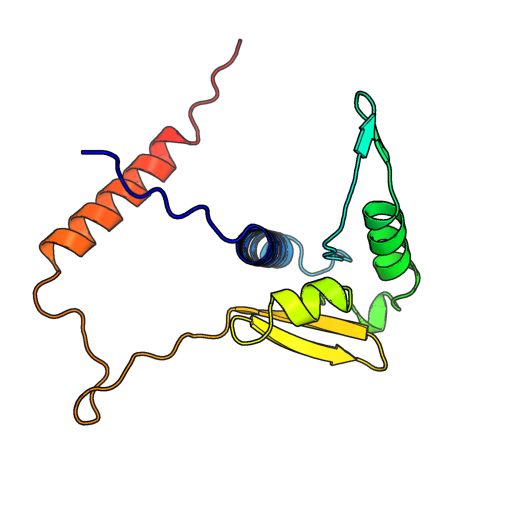ATOM 642 C C . ARG A 1 86 ? 5.506 -11.181 -3.089 1.00 91.12 86 ARG A C 1
ATOM 644 O O . ARG A 1 86 ? 5.172 -12.279 -3.532 1.00 91.12 86 ARG A O 1
ATOM 651 N N . VAL A 1 87 ? 6.308 -10.338 -3.731 1.00 87.88 87 VAL A N 1
ATOM 652 C CA . VAL A 1 87 ? 7.060 -10.647 -4.956 1.00 87.88 87 VAL A CA 1
ATOM 653 C C . VAL A 1 87 ? 8.515 -10.291 -4.669 1.00 87.88 87 VAL A C 1
ATOM 655 O O . VAL A 1 87 ? 8.823 -9.138 -4.375 1.00 87.88 87 VAL A O 1
ATOM 658 N N . GLY A 1 88 ? 9.391 -11.297 -4.626 1.00 86.56 88 GLY A N 1
ATOM 659 C CA . GLY A 1 88 ? 10.747 -11.123 -4.104 1.00 86.56 88 GLY A CA 1
ATOM 660 C C . GLY A 1 88 ? 10.733 -10.558 -2.677 1.00 86.56 88 GLY A C 1
ATOM 661 O O . GLY A 1 88 ? 10.161 -11.148 -1.758 1.00 86.56 88 GLY A O 1
ATOM 662 N N . THR A 1 89 ? 11.346 -9.392 -2.484 1.00 86.00 89 THR A N 1
ATOM 663 C CA . THR A 1 89 ? 11.383 -8.683 -1.196 1.00 86.00 89 THR A CA 1
ATOM 664 C C . THR A 1 89 ? 10.220 -7.710 -0.998 1.00 86.00 89 THR A C 1
ATOM 666 O O . THR A 1 89 ? 9.997 -7.297 0.141 1.00 86.00 89 THR A O 1
ATOM 669 N N . VAL A 1 90 ? 9.456 -7.408 -2.050 1.00 90.00 90 VAL A N 1
ATOM 670 C CA . VAL A 1 90 ? 8.461 -6.331 -2.108 1.00 90.00 90 VAL A CA 1
ATOM 671 C C . VAL A 1 90 ? 7.071 -6.827 -1.703 1.00 90.00 90 VAL A C 1
ATOM 673 O O . VAL A 1 90 ? 6.604 -7.871 -2.169 1.00 90.00 90 VAL A O 1
ATOM 676 N N . TYR A 1 91 ? 6.382 -6.067 -0.849 1.00 94.81 91 TYR A N 1
ATOM 677 C CA . TYR A 1 91 ? 5.011 -6.366 -0.433 1.00 94.81 91 TYR A CA 1
ATOM 678 C C . TYR A 1 91 ? 3.988 -5.836 -1.440 1.00 94.81 91 TYR A C 1
ATOM 680 O O . TYR A 1 91 ? 4.147 -4.764 -2.023 1.00 94.81 91 TYR A O 1
ATOM 688 N N . THR A 1 92 ? 2.900 -6.585 -1.624 1.00 95.25 92 THR A N 1
ATOM 689 C CA . THR A 1 92 ? 1.819 -6.222 -2.549 1.00 95.25 92 THR A CA 1
ATOM 690 C C . THR A 1 92 ? 0.461 -6.370 -1.878 1.00 95.25 92 THR A C 1
ATOM 692 O O . THR A 1 92 ? 0.178 -7.388 -1.254 1.00 95.25 92 THR A O 1
ATOM 695 N N . LEU A 1 93 ? -0.405 -5.373 -2.029 1.00 95.50 93 LEU A N 1
ATOM 696 C CA . LEU A 1 93 ? -1.788 -5.413 -1.575 1.00 95.50 93 LEU A CA 1
ATOM 697 C C . LEU A 1 93 ? -2.677 -5.988 -2.687 1.00 95.50 93 LEU A C 1
ATOM 699 O O . LEU A 1 93 ? -2.798 -5.416 -3.777 1.00 95.50 93 LEU A O 1
ATOM 703 N N . LYS A 1 94 ? -3.291 -7.143 -2.420 1.00 93.62 94 LYS A N 1
ATOM 704 C CA . LYS A 1 94 ? -4.166 -7.841 -3.375 1.00 93.62 94 LYS A CA 1
ATOM 705 C C . LYS A 1 94 ? -5.625 -7.428 -3.229 1.00 93.62 94 LYS A C 1
ATOM 707 O O . LYS A 1 94 ? -6.306 -7.262 -4.235 1.00 93.62 94 LYS A O 1
ATOM 712 N N . GLY A 1 95 ? -6.086 -7.238 -1.996 1.00 92.88 95 GLY A N 1
ATOM 713 C CA . GLY A 1 95 ? -7.476 -6.908 -1.698 1.00 92.88 95 GLY A CA 1
ATOM 714 C C . GLY A 1 95 ? -7.752 -6.861 -0.200 1.00 92.88 95 GLY A C 1
ATOM 715 O O . GLY A 1 95 ? -6.870 -7.136 0.612 1.00 92.88 95 GLY A O 1
ATOM 716 N N . ALA A 1 96 ? -8.982 -6.520 0.172 1.00 90.81 96 ALA A N 1
ATOM 717 C CA . ALA A 1 96 ? -9.460 -6.733 1.534 1.00 90.81 96 ALA A CA 1
ATOM 718 C C . ALA A 1 96 ? -9.698 -8.231 1.763 1.00 90.81 96 ALA A C 1
ATOM 720 O O . ALA A 1 96 ? -10.164 -8.926 0.857 1.00 90.81 96 ALA A O 1
ATOM 721 N N . ARG A 1 97 ? -9.379 -8.740 2.958 1.00 88.31 97 ARG A N 1
ATOM 722 C CA . ARG A 1 97 ? -9.822 -10.086 3.330 1.00 88.31 97 ARG A CA 1
ATOM 723 C C . ARG A 1 97 ? -11.314 -10.025 3.581 1.00 88.31 97 ARG A C 1
ATOM 725 O O . ARG A 1 97 ? -11.793 -9.135 4.282 1.00 88.31 97 ARG A O 1
ATOM 732 N N . ASP A 1 98 ? -12.023 -11.003 3.043 1.00 70.44 98 ASP A N 1
ATOM 733 C CA . ASP A 1 98 ? -13.398 -11.219 3.442 1.00 70.44 98 ASP A CA 1
ATOM 734 C C . ASP A 1 98 ? -13.382 -11.625 4.921 1.00 70.44 98 ASP A C 1
ATOM 736 O O . ASP A 1 98 ? -12.771 -12.631 5.304 1.00 70.44 98 ASP A O 1
ATOM 740 N N . ALA A 1 99 ? -13.984 -10.801 5.776 1.00 63.91 99 ALA A N 1
ATOM 741 C CA . ALA A 1 99 ? -14.212 -11.149 7.168 1.00 63.91 99 ALA A CA 1
ATOM 742 C C . ALA A 1 99 ? -15.340 -12.182 7.164 1.00 63.91 99 ALA A C 1
ATOM 744 O O . ALA A 1 99 ? -16.491 -11.829 7.400 1.00 63.91 99 ALA A O 1
ATOM 745 N N . GLY A 1 100 ? -15.011 -13.420 6.776 1.00 58.28 100 GLY A N 1
ATOM 746 C CA . GLY A 1 100 ? -15.980 -14.452 6.427 1.00 58.28 100 GLY A CA 1
ATOM 747 C C . GLY A 1 100 ? -17.165 -14.491 7.390 1.00 58.28 100 GLY A C 1
ATOM 748 O O . GLY A 1 100 ? -17.006 -14.295 8.598 1.00 58.28 100 GLY A O 1
ATOM 749 N N . LEU A 1 101 ? -18.363 -14.726 6.849 1.00 55.12 101 LEU A N 1
ATOM 750 C CA . LEU A 1 101 ? -19.600 -14.757 7.627 1.00 55.12 101 LEU A CA 1
ATOM 751 C C . LEU A 1 101 ? -19.416 -15.660 8.848 1.00 55.12 101 LEU A C 1
ATOM 753 O O . LEU A 1 101 ? -19.198 -16.865 8.717 1.00 55.12 101 LEU A O 1
ATOM 757 N N . ARG A 1 102 ? -19.498 -15.074 10.047 1.00 49.91 102 ARG A N 1
ATOM 758 C CA . ARG A 1 102 ? -19.387 -15.827 11.295 1.00 49.91 102 ARG A CA 1
ATOM 759 C C . ARG A 1 102 ? -20.502 -16.869 11.308 1.00 49.91 102 ARG A C 1
ATOM 761 O O . ARG A 1 102 ? -21.680 -16.534 11.368 1.00 49.91 102 ARG A O 1
ATOM 768 N N . THR A 1 103 ? -20.146 -18.143 11.210 1.00 57.19 103 THR A N 1
ATOM 769 C CA . THR A 1 103 ? -21.141 -19.213 11.237 1.00 57.19 103 THR A CA 1
ATOM 770 C C . THR A 1 103 ? -21.560 -19.482 12.679 1.00 57.19 103 THR A C 1
ATOM 772 O O . THR A 1 103 ? -20.703 -19.750 13.522 1.00 57.19 103 THR A O 1
ATOM 775 N N . LEU A 1 104 ? -22.862 -19.468 12.969 1.00 54.34 104 LEU A N 1
ATOM 776 C CA . LEU A 1 104 ? -23.420 -20.049 14.195 1.00 54.34 104 LEU A CA 1
ATOM 777 C C . LEU A 1 104 ? -24.153 -21.334 13.808 1.00 54.34 104 LEU A C 1
ATOM 779 O O . LEU A 1 104 ? -24.990 -21.325 12.909 1.00 54.34 104 LEU A O 1
ATOM 783 N N . LEU A 1 105 ? -23.812 -22.449 14.464 1.00 66.44 105 LEU A N 1
ATOM 784 C CA . LEU A 1 105 ? -24.384 -23.777 14.186 1.00 66.44 105 LEU A CA 1
ATOM 785 C C . LEU A 1 105 ? -24.242 -24.218 12.713 1.00 66.44 105 LEU A C 1
ATOM 787 O O . LEU A 1 105 ? -25.154 -24.804 12.134 1.00 66.44 105 LEU A O 1
ATOM 791 N N . GLY A 1 106 ? -23.102 -23.909 12.087 1.00 63.91 106 GLY A N 1
ATOM 792 C CA . GLY A 1 106 ? -22.795 -24.330 10.713 1.00 63.91 106 GLY A CA 1
ATOM 793 C C . GLY A 1 106 ? -23.550 -23.573 9.615 1.00 63.91 106 GLY A C 1
ATOM 794 O O . GLY A 1 106 ? -23.403 -23.911 8.445 1.00 63.91 106 GLY A O 1
ATOM 795 N N . LYS A 1 107 ? -24.332 -22.542 9.962 1.00 56.69 107 LYS A N 1
ATOM 796 C CA . LYS A 1 107 ? -24.996 -21.662 8.995 1.00 56.69 107 LYS A CA 1
ATOM 797 C C . LYS A 1 107 ? -24.382 -20.265 9.064 1.00 56.69 107 LYS A C 1
ATOM 799 O O . LYS A 1 107 ? -24.149 -19.779 10.175 1.00 56.69 107 LYS A O 1
ATOM 804 N N . PRO A 1 108 ? -24.116 -19.605 7.921 1.00 57.22 108 PRO A N 1
ATOM 805 C CA . PRO A 1 108 ? -23.784 -18.188 7.932 1.00 57.22 108 PRO A CA 1
ATOM 806 C C . PRO A 1 108 ? -24.923 -17.454 8.639 1.00 57.22 108 PRO A C 1
ATOM 808 O O . PRO A 1 108 ? -26.091 -17.645 8.288 1.00 57.22 108 PRO A O 1
ATOM 811 N N . THR A 1 109 ? -24.620 -16.671 9.675 1.00 57.78 109 THR A N 1
ATOM 812 C CA . THR A 1 109 ? -25.651 -15.858 10.317 1.00 57.78 109 THR A CA 1
ATOM 813 C C . THR A 1 109 ? -26.118 -14.811 9.319 1.00 57.78 109 THR A C 1
ATOM 815 O O . THR A 1 109 ? -25.468 -13.781 9.146 1.00 57.78 109 THR A O 1
ATOM 818 N N . ALA A 1 110 ? -27.246 -15.065 8.659 1.00 58.25 110 ALA A N 1
ATOM 819 C CA . ALA A 1 110 ? -28.030 -13.994 8.072 1.00 58.25 110 ALA A CA 1
ATOM 820 C C . ALA A 1 110 ? -28.343 -12.990 9.192 1.00 58.25 110 ALA A C 1
ATOM 822 O O . ALA A 1 110 ? -28.567 -13.391 10.338 1.00 58.25 110 ALA A O 1
ATOM 823 N N . PHE A 1 111 ? -28.335 -11.695 8.891 1.00 57.09 111 PHE A N 1
ATOM 824 C CA . PHE A 1 111 ? -28.756 -10.659 9.832 1.00 57.09 111 PHE A CA 1
ATOM 825 C C . PHE A 1 111 ? -30.277 -10.756 10.074 1.00 57.09 111 PHE A C 1
ATOM 827 O O . PHE A 1 111 ? -31.047 -9.923 9.606 1.00 57.09 111 PHE A O 1
ATOM 834 N N . VAL A 1 112 ? -30.735 -11.807 10.762 1.00 60.97 112 VAL A N 1
ATOM 835 C CA . VAL A 1 112 ? -32.160 -12.052 11.014 1.00 60.97 112 VAL A CA 1
ATOM 836 C C . VAL A 1 112 ? -32.702 -10.936 11.909 1.00 60.97 112 VAL A C 1
ATOM 838 O O . VAL A 1 112 ? -32.156 -10.677 12.980 1.00 60.97 112 VAL A O 1
ATOM 841 N N . GLY A 1 113 ? -33.767 -10.266 11.460 1.00 67.81 113 GLY A N 1
ATOM 842 C CA . GLY A 1 113 ? -34.434 -9.188 12.201 1.00 67.81 113 GLY A CA 1
ATOM 843 C C . GLY A 1 113 ? -33.875 -7.780 11.966 1.00 67.81 113 GLY A C 1
ATOM 844 O O . GLY A 1 113 ? -34.376 -6.838 12.573 1.00 67.81 113 GLY A O 1
ATOM 845 N N . ARG A 1 114 ? -32.879 -7.604 11.083 1.00 72.56 114 ARG A N 1
ATOM 846 C CA . ARG A 1 114 ? -32.317 -6.281 10.742 1.00 72.56 114 ARG A CA 1
ATOM 847 C C . ARG A 1 114 ? -32.806 -5.705 9.416 1.00 72.56 114 ARG A C 1
ATOM 849 O O . ARG A 1 114 ? -32.253 -4.712 8.966 1.00 72.56 114 ARG A O 1
ATOM 856 N N . ASP A 1 115 ? -33.848 -6.258 8.798 1.00 73.69 115 ASP A N 1
ATOM 857 C CA . ASP A 1 115 ? -34.358 -5.765 7.507 1.00 73.69 115 ASP A CA 1
ATOM 858 C C . ASP A 1 115 ? -34.709 -4.271 7.529 1.00 73.69 115 ASP A C 1
ATOM 860 O O . ASP A 1 115 ? -34.447 -3.549 6.570 1.00 73.69 115 ASP A O 1
ATOM 864 N N . ALA A 1 116 ? -35.265 -3.784 8.641 1.00 72.12 116 ALA A N 1
ATOM 865 C CA . ALA A 1 116 ? -35.564 -2.366 8.810 1.00 72.12 116 ALA A CA 1
ATOM 866 C C . ALA A 1 116 ? -34.289 -1.506 8.909 1.00 72.12 116 ALA A C 1
ATOM 868 O O . ALA A 1 116 ? -34.233 -0.422 8.329 1.00 72.12 116 ALA A O 1
ATOM 869 N N . GLU A 1 117 ? -33.256 -1.996 9.599 1.00 83.75 117 GLU A N 1
ATOM 870 C CA . GLU A 1 117 ? -31.971 -1.299 9.738 1.00 83.75 117 GLU A CA 1
ATOM 871 C C . GLU A 1 117 ? -31.177 -1.311 8.426 1.00 83.75 117 GLU A C 1
ATOM 873 O O . GLU A 1 117 ? -30.646 -0.278 8.023 1.00 83.75 117 GLU A O 1
ATOM 878 N N . LEU A 1 118 ? -31.142 -2.452 7.729 1.00 76.94 118 LEU A N 1
ATOM 879 C CA . LEU A 1 118 ? -30.480 -2.606 6.433 1.00 76.94 118 LEU A CA 1
ATOM 880 C C . LEU A 1 118 ? -31.117 -1.693 5.383 1.00 76.94 118 LEU A C 1
ATOM 882 O O . LEU A 1 118 ? -30.396 -0.932 4.746 1.00 76.94 118 LEU A O 1
ATOM 886 N N . ARG A 1 119 ? -32.456 -1.646 5.294 1.00 78.88 119 ARG A N 1
ATOM 887 C CA . ARG A 1 119 ? -33.156 -0.686 4.418 1.00 78.88 119 ARG A CA 1
ATOM 888 C C . ARG A 1 119 ? -32.862 0.766 4.787 1.00 78.88 119 ARG A C 1
ATOM 890 O O . ARG A 1 119 ? -32.741 1.614 3.909 1.00 78.88 119 ARG A O 1
ATOM 897 N N . GLY A 1 120 ? -32.748 1.071 6.080 1.00 82.31 120 GLY A N 1
ATOM 898 C CA . GLY A 1 120 ? -32.361 2.404 6.544 1.00 82.31 120 GLY A CA 1
ATOM 899 C C . GLY A 1 120 ? -30.961 2.805 6.064 1.00 82.31 120 GLY A C 1
ATOM 900 O O . GLY A 1 120 ? -30.766 3.924 5.582 1.00 82.31 120 GLY A O 1
ATOM 901 N N . LEU A 1 121 ? -29.997 1.883 6.143 1.00 81.31 121 LEU A N 1
ATOM 902 C CA . LEU A 1 121 ? -28.626 2.092 5.672 1.00 81.31 121 LEU A CA 1
ATOM 903 C C . LEU A 1 121 ? -28.546 2.186 4.145 1.00 81.31 121 LEU A C 1
ATOM 905 O O . LEU A 1 121 ? -27.896 3.096 3.635 1.00 81.31 121 LEU A O 1
ATOM 909 N N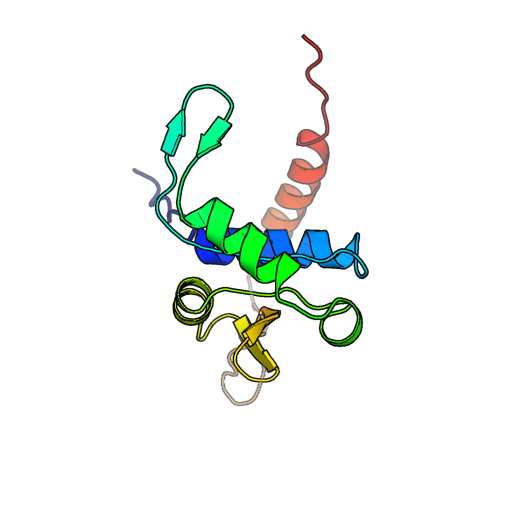 . GLU A 1 122 ? -29.242 1.314 3.418 1.00 80.25 122 GLU A N 1
ATOM 910 C CA . GLU A 1 122 ? -29.328 1.344 1.952 1.00 80.25 122 GLU A CA 1
ATOM 911 C C . GLU A 1 122 ? -29.895 2.677 1.458 1.00 80.25 122 GLU A C 1
ATOM 913 O O . GLU A 1 122 ? -29.294 3.324 0.601 1.00 80.25 122 GLU A O 1
ATOM 918 N N . ASN A 1 123 ? -30.983 3.151 2.072 1.00 78.75 123 ASN A N 1
ATOM 919 C CA . ASN A 1 123 ? -31.570 4.452 1.759 1.00 78.75 123 ASN A CA 1
ATOM 920 C C . ASN A 1 123 ? -30.609 5.609 2.066 1.00 78.75 123 ASN A C 1
ATOM 922 O O . ASN A 1 123 ? -30.570 6.597 1.334 1.00 78.75 123 ASN A O 1
ATOM 926 N N . THR A 1 124 ? -29.807 5.499 3.127 1.00 73.88 124 THR A N 1
ATOM 927 C CA . THR A 1 124 ? -28.830 6.534 3.494 1.00 73.88 124 THR A CA 1
ATOM 928 C C . THR A 1 124 ? -27.636 6.546 2.539 1.00 73.88 124 THR A C 1
ATOM 930 O O . THR A 1 124 ? -27.214 7.620 2.122 1.00 73.88 124 THR A O 1
ATOM 933 N N . CYS A 1 125 ? -27.125 5.383 2.128 1.00 66.12 125 CYS A N 1
ATOM 934 C CA . CYS A 1 125 ? -26.078 5.270 1.109 1.00 66.12 125 CYS A CA 1
ATOM 935 C C . CYS A 1 125 ? -26.561 5.761 -0.262 1.00 66.12 125 CYS A C 1
ATOM 937 O O . CYS A 1 125 ? -25.844 6.506 -0.931 1.00 66.12 125 CYS A O 1
ATOM 939 N N . ALA A 1 126 ? -27.791 5.415 -0.653 1.00 69.94 126 ALA A N 1
ATOM 940 C CA . ALA A 1 126 ? -28.409 5.916 -1.877 1.00 69.94 126 ALA A CA 1
ATOM 941 C C . ALA A 1 126 ? -28.568 7.448 -1.841 1.00 69.94 126 ALA A C 1
ATOM 943 O O . ALA A 1 126 ? -28.204 8.137 -2.793 1.00 69.94 126 ALA A O 1
ATOM 944 N N . ASN A 1 127 ? -29.003 8.008 -0.709 1.00 57.81 127 ASN A N 1
ATOM 945 C CA . ASN A 1 127 ? -29.116 9.458 -0.532 1.00 57.81 127 ASN A CA 1
ATOM 946 C C . ASN A 1 127 ? -27.752 10.164 -0.454 1.00 57.81 127 ASN A C 1
ATOM 948 O O . ASN A 1 127 ? -27.602 11.272 -0.968 1.00 57.81 127 ASN A O 1
ATOM 952 N N . ALA A 1 128 ? -26.736 9.535 0.144 1.00 56.94 128 ALA A N 1
ATOM 953 C CA . ALA A 1 128 ? -25.377 10.071 0.198 1.00 56.94 128 ALA A CA 1
ATOM 954 C C . ALA A 1 128 ? -24.727 10.107 -1.195 1.00 56.94 128 ALA A C 1
ATOM 956 O O . ALA A 1 128 ? -24.066 11.088 -1.530 1.00 56.94 128 ALA A O 1
ATOM 957 N N . SER A 1 129 ? -24.992 9.101 -2.039 1.00 47.84 129 SER A N 1
ATOM 958 C CA . SER A 1 129 ? -24.606 9.096 -3.457 1.00 47.84 129 SER A CA 1
ATOM 959 C C . SER A 1 129 ? -25.255 10.241 -4.247 1.00 47.84 129 SER A C 1
ATOM 961 O O . SER A 1 129 ? -24.650 10.737 -5.194 1.00 47.84 129 SER A O 1
ATOM 963 N N . MET A 1 130 ? -26.458 10.681 -3.864 1.00 48.75 130 MET A N 1
ATOM 964 C CA . MET A 1 130 ? -27.163 11.796 -4.512 1.00 48.75 130 MET A CA 1
ATOM 965 C C . MET A 1 130 ? -26.739 13.180 -3.994 1.00 48.75 130 MET A C 1
ATOM 967 O O . MET A 1 130 ? -26.770 14.142 -4.757 1.00 48.75 130 MET A O 1
ATOM 971 N N . ASN A 1 131 ? -26.280 13.294 -2.743 1.00 44.91 131 ASN A N 1
ATOM 972 C CA . ASN A 1 131 ? -25.818 14.568 -2.173 1.00 44.91 131 ASN A CA 1
ATOM 973 C C . ASN A 1 131 ? -24.309 14.830 -2.325 1.00 44.91 131 ASN A C 1
ATOM 975 O O . ASN A 1 131 ? -23.885 15.976 -2.188 1.00 44.91 131 ASN A O 1
ATOM 979 N N . MET A 1 132 ? -23.491 13.816 -2.627 1.00 43.75 132 MET A N 1
ATOM 980 C CA . MET A 1 132 ? -22.040 13.987 -2.824 1.00 43.75 132 MET A CA 1
ATOM 981 C C . MET A 1 132 ? -21.667 14.507 -4.231 1.00 43.75 132 MET A C 1
ATOM 983 O O . MET A 1 132 ? -20.512 14.843 -4.472 1.00 43.75 132 MET A O 1
ATOM 987 N N . TRP A 1 133 ? -22.648 14.638 -5.136 1.00 41.59 133 TRP A N 1
ATOM 988 C CA . TRP A 1 133 ? -22.508 15.176 -6.501 1.00 41.59 133 TRP A CA 1
ATOM 989 C C . TRP A 1 133 ? -23.369 16.434 -6.746 1.00 41.59 133 TRP A C 1
ATOM 991 O O . TRP A 1 133 ? -23.881 16.655 -7.839 1.00 41.59 133 TRP A O 1
ATOM 1001 N N . GLN A 1 134 ? -23.528 17.297 -5.740 1.00 38.31 134 GLN A N 1
ATOM 1002 C CA . GLN A 1 134 ? -23.922 18.692 -5.976 1.00 38.31 134 GLN A CA 1
ATOM 1003 C C . GLN A 1 134 ? -22.637 19.527 -6.067 1.00 38.31 134 GLN A C 1
ATOM 1005 O O . GLN A 1 134 ? -22.015 19.785 -5.031 1.00 38.31 134 GLN A O 1
ATOM 1010 N N . PRO A 1 135 ? -22.188 19.941 -7.267 1.00 41.06 135 PRO A N 1
ATOM 1011 C CA . PRO A 1 135 ? -21.073 20.862 -7.373 1.00 41.06 135 PRO A CA 1
ATOM 1012 C C . PRO A 1 135 ? -21.541 22.208 -6.819 1.00 41.06 135 PRO A C 1
ATOM 1014 O O . PRO A 1 135 ? -22.266 22.956 -7.473 1.00 41.06 135 PRO A O 1
ATOM 1017 N N . ARG A 1 136 ? -21.142 22.517 -5.583 1.00 38.69 136 ARG A N 1
ATOM 1018 C CA . ARG A 1 136 ? -21.208 23.879 -5.056 1.00 38.69 136 ARG A CA 1
ATOM 1019 C C . ARG A 1 136 ? -20.167 24.697 -5.810 1.00 38.69 136 ARG A C 1
ATOM 1021 O O . ARG A 1 136 ? -19.011 24.772 -5.410 1.00 38.69 136 ARG A O 1
ATOM 1028 N N . PHE A 1 137 ? -20.580 25.214 -6.961 1.00 44.25 137 PHE A N 1
ATOM 1029 C CA . PHE A 1 137 ? -19.862 26.266 -7.655 1.00 44.25 137 PHE A CA 1
ATOM 1030 C C . PHE A 1 137 ? -19.991 27.565 -6.849 1.00 44.25 137 PHE A C 1
ATOM 1032 O O . PHE A 1 137 ? -21.108 27.979 -6.529 1.00 44.25 137 PHE A O 1
ATOM 1039 N N . TRP A 1 138 ? -18.814 28.158 -6.618 1.00 44.91 138 TRP A N 1
ATOM 1040 C CA . TRP A 1 138 ? -18.460 29.388 -5.893 1.00 44.91 138 TRP A CA 1
ATOM 1041 C C . TRP A 1 138 ? -18.366 29.268 -4.368 1.00 44.91 138 TRP A C 1
ATOM 1043 O O . TRP A 1 138 ? -19.402 29.143 -3.677 1.00 44.91 138 TRP A O 1
#

Secondary structure (DSSP, 8-state):
---------HHHHHHHHHHHHHHH-TTS-EEE--S--EEETTEEESHHHHHHHHHHHHS-TTTTTT-EEE-HHHHHHHTTTEEEEEETTEEEEEEEPP----EETTEE---TT-HHHHHHHHHHHHHHHHHTT-----